Protein AF-A0A445CXH3-F1 (afdb_monomer)

Foldseek 3Di:
DVVVVVVCPDCLNDVDDDPPGRDDDAAEDQDPVVQVVCVVVVGRYDYDDPLDVVVCVVVPNQDDLAEEAEDPDLVSQLSSLLSVCVSFPFPPDDPVVPVVDPDRHTHAYEYEAQDPVSQVSSVVSPHNGYDYPCVVVVVVVVVVVCVVVVPDPPPPD

Solvent-accessible surface area (backbone atoms only — not comparable to full-atom values): 9227 Å² total; per-residue (Å²): 119,67,62,63,55,51,50,52,70,31,68,72,52,38,59,61,101,50,99,62,78,33,66,91,70,76,46,57,39,81,48,66,68,59,40,53,53,40,43,76,72,69,47,60,59,40,78,40,62,70,66,37,67,68,55,37,43,76,74,70,49,82,77,61,83,57,47,80,47,78,57,91,48,69,66,62,39,31,54,29,37,32,50,46,36,69,75,44,51,58,56,87,61,54,79,67,52,58,75,73,42,99,57,86,59,40,54,41,27,37,34,55,14,82,43,72,68,50,30,53,48,30,46,73,31,52,28,70,44,60,45,48,59,62,56,56,55,54,50,52,49,52,51,52,51,42,49,73,72,68,58,68,95,73,88,80,127

Organism: Arachis hypogaea (NCBI:txid3818)

Nearest PDB structures (foldseek):
  3l9x-assembly1_B  TM=7.456E-01  e=2.622E-06  Escherichia coli K-12
  3l9w-assembly1_B  TM=7.482E-01  e=6.191E-06  Escherichia coli K-12
  3eyw-assembly1_A  TM=7.933E-01  e=1.904E-05  Escherichia coli K-12
  2aef-assembly1_A  TM=7.984E-01  e=1.685E-04  Methanothermobacter thermautotrophicus
  2fy8-assembly1_B  TM=7.184E-01  e=8.146E-05  Methanothermobacter thermautotrophicus

Mean predicted aligned error: 9.75 Å

Sequence (157 aa):
MEVLANFLSNPLASGGDSDAAGWPYLAFDLDPALVNAAKKAGFPIHYGDGSHPAVLQSVGISSPKAIMVMFTGKEKTAETVQRLRFTYPAFALSYLDCLLYDENPQIPIYARAKDLEHLLDLKKAGATDAVLENAEISLQLGSKLMKGFGVMSDDLA

Radius of gyrati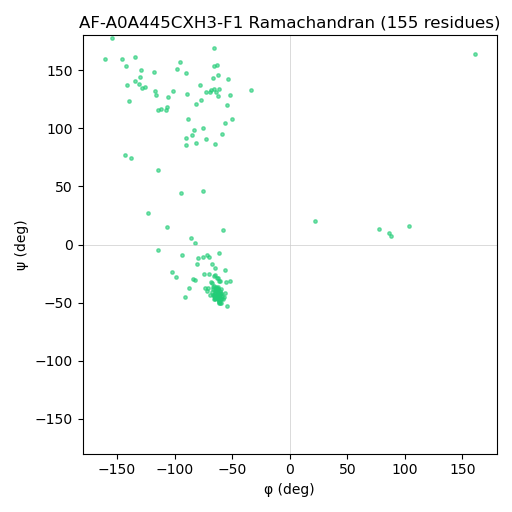on: 17.77 Å; Cα contacts (8 Å, |Δi|>4): 189; chains: 1; bounding box: 48×39×46 Å

Structure (mmCIF, N/CA/C/O backbone):
data_AF-A0A445CXH3-F1
#
_entry.id   AF-A0A445CXH3-F1
#
loop_
_atom_site.group_PDB
_atom_site.id
_atom_site.type_symbol
_atom_site.label_atom_id
_atom_site.label_alt_id
_atom_site.label_comp_id
_atom_site.label_asym_id
_atom_site.label_entity_id
_atom_site.label_seq_id
_atom_site.pdbx_PDB_ins_code
_atom_site.Cartn_x
_atom_site.Cartn_y
_atom_site.Cartn_z
_atom_site.occupancy
_atom_site.B_iso_or_equiv
_atom_site.auth_seq_id
_atom_site.auth_comp_id
_atom_site.auth_asym_id
_atom_site.auth_atom_id
_atom_site.pdbx_PDB_model_num
ATOM 1 N N . MET A 1 1 ? 2.604 0.011 -10.932 1.00 45.47 1 MET A N 1
ATOM 2 C CA . MET A 1 1 ? 2.165 -1.253 -11.554 1.00 45.47 1 MET A CA 1
ATOM 3 C C . MET A 1 1 ? 3.076 -2.411 -11.182 1.00 45.47 1 MET A C 1
ATOM 5 O O . MET A 1 1 ? 2.575 -3.351 -10.593 1.00 45.47 1 MET A O 1
ATOM 9 N N . GLU A 1 2 ? 4.385 -2.344 -11.442 1.00 59.81 2 GLU A N 1
ATOM 10 C CA . GLU A 1 2 ? 5.301 -3.474 -11.183 1.00 59.81 2 GLU A CA 1
ATOM 11 C C . GLU A 1 2 ? 5.490 -3.786 -9.690 1.00 59.81 2 GLU A C 1
ATOM 13 O O . GLU A 1 2 ? 5.578 -4.938 -9.299 1.00 59.81 2 GLU A O 1
ATOM 18 N N . VAL A 1 3 ? 5.458 -2.771 -8.825 1.00 62.00 3 VAL A N 1
ATOM 19 C CA . VAL A 1 3 ? 5.823 -2.947 -7.410 1.00 62.00 3 VAL A CA 1
ATOM 20 C C . VAL A 1 3 ? 4.786 -3.691 -6.574 1.00 62.00 3 VAL A C 1
ATOM 22 O O . VAL A 1 3 ? 5.181 -4.503 -5.747 1.00 62.00 3 VAL A O 1
ATOM 25 N N . LEU A 1 4 ? 3.482 -3.480 -6.794 1.00 65.12 4 LEU A N 1
ATOM 26 C CA . LEU A 1 4 ? 2.469 -4.290 -6.106 1.00 65.12 4 LEU A CA 1
ATOM 27 C C . LEU A 1 4 ? 2.571 -5.747 -6.569 1.00 65.12 4 LEU A C 1
ATOM 29 O O . LEU A 1 4 ? 2.574 -6.643 -5.742 1.00 65.12 4 LEU A O 1
ATOM 33 N N . ALA A 1 5 ? 2.741 -5.988 -7.871 1.00 61.34 5 ALA A N 1
ATOM 34 C CA . ALA A 1 5 ? 2.940 -7.336 -8.397 1.00 61.34 5 ALA A CA 1
ATOM 35 C C . ALA A 1 5 ? 4.212 -7.999 -7.831 1.00 61.34 5 ALA A C 1
ATOM 37 O O . ALA A 1 5 ? 4.143 -9.140 -7.382 1.00 61.34 5 ALA A O 1
ATOM 38 N N . ASN A 1 6 ? 5.333 -7.273 -7.768 1.00 63.72 6 ASN A N 1
ATOM 39 C CA . ASN A 1 6 ? 6.591 -7.752 -7.190 1.00 63.72 6 ASN A CA 1
ATOM 40 C C . ASN A 1 6 ? 6.447 -8.044 -5.692 1.00 63.72 6 ASN A C 1
ATOM 42 O O . ASN A 1 6 ? 6.879 -9.097 -5.227 1.00 63.72 6 ASN A O 1
ATOM 46 N N . PHE A 1 7 ? 5.789 -7.154 -4.943 1.00 68.06 7 PHE A N 1
ATOM 47 C CA . PHE A 1 7 ? 5.512 -7.355 -3.524 1.00 68.06 7 PHE A CA 1
ATOM 48 C C . PHE A 1 7 ? 4.643 -8.594 -3.296 1.00 68.06 7 PHE A C 1
ATOM 50 O O . PHE A 1 7 ? 4.998 -9.439 -2.484 1.00 68.06 7 PHE A O 1
ATOM 57 N N . LEU A 1 8 ? 3.553 -8.745 -4.053 1.00 65.06 8 LEU A N 1
ATOM 58 C CA . LEU A 1 8 ? 2.665 -9.904 -3.965 1.00 65.06 8 LEU A CA 1
ATOM 59 C C . LEU A 1 8 ? 3.384 -11.205 -4.342 1.00 65.06 8 LEU A C 1
ATOM 61 O O . LEU A 1 8 ? 3.184 -12.226 -3.693 1.00 65.06 8 LEU A O 1
ATOM 65 N N . SER A 1 9 ? 4.272 -11.158 -5.337 1.00 61.69 9 SER A N 1
ATOM 66 C CA . SER A 1 9 ? 5.091 -12.302 -5.748 1.00 61.69 9 SER A CA 1
ATOM 67 C C . SER A 1 9 ? 6.203 -12.673 -4.760 1.00 61.69 9 SER A C 1
ATOM 69 O O . SER A 1 9 ? 6.846 -13.707 -4.930 1.00 61.69 9 SER A O 1
ATOM 71 N N . ASN A 1 10 ? 6.453 -11.852 -3.734 1.00 63.25 10 ASN A N 1
ATOM 72 C CA . ASN A 1 10 ? 7.438 -12.163 -2.707 1.00 63.25 10 ASN A CA 1
ATOM 73 C C . ASN A 1 10 ? 6.943 -13.361 -1.864 1.00 63.25 10 ASN A C 1
ATOM 75 O O . ASN A 1 10 ? 5.791 -13.342 -1.422 1.00 63.25 10 ASN A O 1
ATOM 79 N N . PRO A 1 11 ? 7.777 -14.381 -1.586 1.00 52.78 11 PRO A N 1
ATOM 80 C CA . PRO A 1 11 ? 7.420 -15.504 -0.709 1.00 52.78 11 PRO A CA 1
ATOM 81 C C . PRO A 1 11 ? 6.979 -15.092 0.705 1.00 52.78 11 PRO A C 1
ATOM 83 O O . PRO A 1 11 ? 6.268 -15.828 1.374 1.00 52.78 11 PRO A O 1
ATOM 86 N N . LEU A 1 12 ? 7.365 -13.900 1.174 1.00 55.38 12 LEU A N 1
ATOM 87 C CA . LEU A 1 12 ? 6.891 -13.349 2.451 1.00 55.38 12 LEU A CA 1
ATOM 88 C C . LEU A 1 12 ? 5.440 -12.844 2.383 1.00 55.38 12 LEU A C 1
ATOM 90 O O . LEU A 1 12 ? 4.767 -12.770 3.410 1.00 55.38 12 LEU A O 1
ATOM 94 N N . ALA A 1 13 ? 4.970 -12.477 1.188 1.00 54.66 13 ALA A N 1
ATOM 95 C CA . ALA A 1 13 ? 3.583 -12.101 0.936 1.00 54.66 13 ALA A CA 1
ATOM 96 C C . ALA A 1 13 ? 2.760 -13.326 0.524 1.00 54.66 13 ALA A C 1
ATOM 98 O O . ALA A 1 13 ? 1.673 -13.544 1.041 1.00 54.66 13 ALA A O 1
ATOM 99 N N . SER A 1 14 ? 3.272 -14.166 -0.372 1.00 51.22 14 SER A N 1
ATOM 100 C CA . SER A 1 14 ? 2.623 -15.416 -0.766 1.00 51.22 14 SER A CA 1
ATOM 101 C C . SER A 1 14 ? 2.950 -16.521 0.237 1.00 51.22 14 SER A C 1
ATOM 103 O O . SER A 1 14 ? 4.008 -17.129 0.175 1.00 51.22 14 SER A O 1
ATOM 105 N N . GLY A 1 15 ? 2.038 -16.792 1.176 1.00 50.34 15 GLY A N 1
ATOM 106 C CA . GLY A 1 15 ? 2.131 -17.985 2.021 1.00 50.34 15 GLY A CA 1
ATOM 107 C C . GLY A 1 15 ? 2.142 -19.246 1.151 1.00 50.34 15 GLY A C 1
ATOM 108 O O . GLY A 1 15 ? 1.085 -19.705 0.729 1.00 50.34 15 GLY A O 1
ATOM 109 N N . GLY A 1 16 ? 3.328 -19.758 0.833 1.00 39.66 16 GLY A N 1
ATOM 110 C CA . GLY A 1 16 ? 3.528 -20.987 0.074 1.00 39.66 16 GLY A CA 1
ATOM 111 C C . GLY A 1 16 ? 3.990 -22.124 0.981 1.00 39.66 16 GLY A C 1
ATOM 112 O O . GLY A 1 16 ? 4.966 -21.943 1.703 1.00 39.66 16 GLY A O 1
ATOM 113 N N . ASP A 1 17 ? 3.260 -23.248 0.916 1.00 47.59 17 ASP A N 1
ATOM 114 C CA . ASP A 1 17 ? 3.539 -24.680 1.207 1.00 47.59 17 ASP A CA 1
ATOM 115 C C . ASP A 1 17 ? 4.691 -25.125 2.140 1.00 47.59 17 ASP A C 1
ATOM 117 O O . ASP A 1 17 ? 5.105 -26.281 2.136 1.00 47.59 17 ASP A O 1
ATOM 121 N N . SER A 1 18 ? 5.183 -24.258 3.007 1.00 40.97 18 SER A N 1
ATOM 122 C CA . SER A 1 18 ? 6.087 -24.592 4.103 1.00 40.97 18 SER A CA 1
ATOM 123 C C . SER A 1 18 ? 5.515 -23.987 5.373 1.00 40.97 18 SER A C 1
ATOM 125 O O . SER A 1 18 ? 4.840 -22.961 5.317 1.00 40.97 18 SER A O 1
ATOM 127 N N . ASP A 1 19 ? 5.767 -24.613 6.517 1.00 42.16 19 ASP A N 1
ATOM 128 C CA . ASP A 1 19 ? 5.207 -24.299 7.839 1.00 42.16 19 ASP A CA 1
ATOM 129 C C . ASP A 1 19 ? 5.468 -22.860 8.369 1.00 42.16 19 ASP A C 1
ATOM 131 O O . ASP A 1 19 ? 5.215 -22.554 9.534 1.00 42.16 19 ASP A O 1
ATOM 135 N N . ALA A 1 20 ? 5.934 -21.939 7.522 1.00 44.44 20 ALA A N 1
ATOM 136 C CA . ALA A 1 20 ? 5.909 -20.498 7.717 1.00 44.44 20 ALA A CA 1
ATOM 137 C C . ALA A 1 20 ? 4.602 -19.912 7.150 1.00 44.44 20 ALA A C 1
ATOM 139 O O . ALA A 1 20 ? 4.540 -19.442 6.013 1.00 44.44 20 ALA A O 1
ATOM 140 N N . ALA A 1 21 ? 3.536 -19.924 7.953 1.00 47.69 21 ALA A N 1
ATOM 141 C CA . ALA A 1 21 ? 2.285 -19.253 7.610 1.00 47.69 21 ALA A CA 1
ATOM 142 C C . ALA A 1 21 ? 2.542 -17.756 7.334 1.00 47.69 21 ALA A C 1
ATOM 144 O O . ALA A 1 21 ? 2.766 -16.972 8.259 1.00 47.69 21 ALA A O 1
ATOM 145 N N . GLY A 1 22 ? 2.526 -17.361 6.056 1.00 56.69 22 GLY A N 1
ATOM 146 C CA . GLY A 1 22 ? 2.576 -15.957 5.651 1.00 56.69 22 GLY A CA 1
ATOM 147 C C . GLY A 1 22 ? 1.478 -15.159 6.358 1.00 56.69 22 GLY A C 1
ATOM 148 O O . GLY A 1 22 ? 0.375 -15.662 6.590 1.00 56.69 22 GLY A 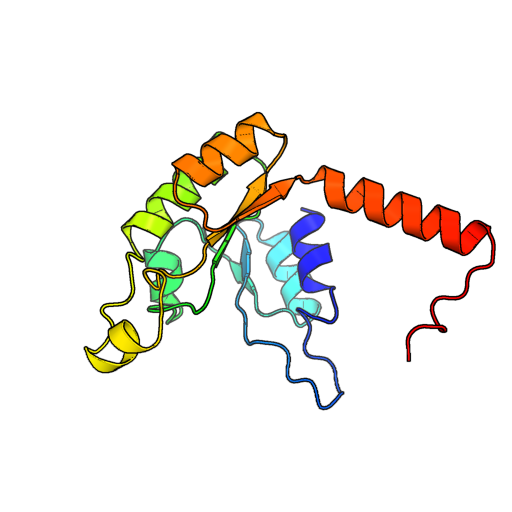O 1
ATOM 149 N N . TRP A 1 23 ? 1.771 -13.917 6.746 1.00 65.31 23 TRP A N 1
ATOM 150 C CA . TRP A 1 23 ? 0.785 -13.089 7.439 1.00 65.31 23 TRP A CA 1
ATOM 151 C C . TRP A 1 23 ? -0.412 -12.817 6.513 1.00 65.31 23 TRP A C 1
ATOM 153 O O . TRP A 1 23 ? -0.207 -12.412 5.367 1.00 65.31 23 TRP A O 1
ATOM 163 N N . PRO A 1 24 ? -1.664 -13.005 6.977 1.00 81.44 24 PRO A N 1
ATOM 164 C CA . PRO A 1 24 ? -2.835 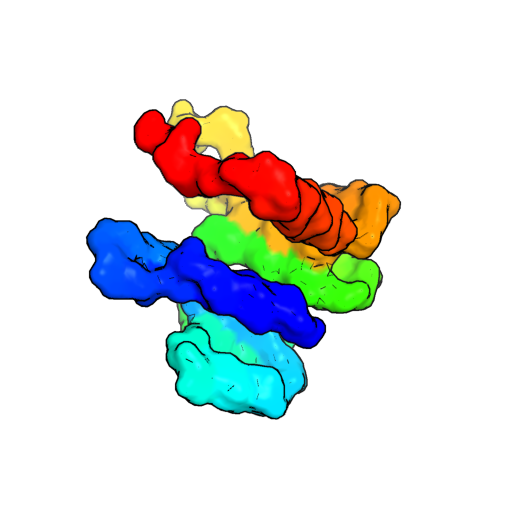-12.768 6.144 1.00 81.44 24 PRO A CA 1
ATOM 165 C C . PRO A 1 24 ? -2.891 -11.294 5.732 1.00 81.44 24 PRO A C 1
ATOM 167 O O . PRO A 1 24 ? -2.828 -10.400 6.579 1.00 81.44 24 PRO A O 1
ATOM 170 N N . TYR A 1 25 ? -3.027 -11.045 4.431 1.00 86.81 25 TYR A N 1
ATOM 171 C CA . TYR A 1 25 ? -3.087 -9.704 3.855 1.00 86.81 25 TYR A CA 1
ATOM 172 C C . TYR A 1 25 ? -4.222 -9.593 2.829 1.00 86.81 25 TYR A C 1
ATOM 174 O O . TYR A 1 25 ? -4.722 -10.594 2.316 1.00 86.81 25 TYR A O 1
ATOM 182 N N . LEU A 1 26 ? -4.615 -8.355 2.525 1.00 90.94 26 LEU A N 1
ATOM 183 C CA . LEU A 1 26 ? -5.548 -8.024 1.452 1.00 90.94 26 LEU A CA 1
ATOM 184 C C . LEU A 1 26 ? -5.058 -6.768 0.731 1.00 90.94 26 LEU A C 1
ATOM 186 O O . LEU A 1 26 ? -4.852 -5.731 1.361 1.00 90.94 26 LEU A O 1
ATOM 190 N N . ALA A 1 27 ? -4.868 -6.865 -0.582 1.00 92.56 27 ALA A N 1
ATOM 191 C CA . ALA A 1 27 ? -4.452 -5.746 -1.420 1.00 92.56 27 ALA A CA 1
ATOM 192 C C . ALA A 1 27 ? -5.650 -5.044 -2.080 1.00 92.56 27 ALA A C 1
ATOM 194 O O . ALA A 1 27 ? -6.701 -5.648 -2.303 1.00 92.56 27 ALA A O 1
ATOM 195 N N . PHE A 1 28 ? -5.461 -3.779 -2.456 1.00 93.44 28 PHE A N 1
ATOM 196 C CA . PHE A 1 28 ? -6.429 -2.993 -3.220 1.00 93.44 28 PHE A CA 1
ATOM 197 C C . PHE A 1 28 ? -5.740 -2.316 -4.399 1.00 93.44 28 PHE A C 1
ATOM 199 O O . PHE A 1 28 ? -4.650 -1.767 -4.239 1.00 93.44 28 PHE A O 1
ATOM 206 N N . ASP A 1 29 ? -6.389 -2.318 -5.560 1.00 92.31 29 ASP A N 1
ATOM 207 C CA . ASP A 1 29 ? -5.953 -1.540 -6.720 1.00 92.31 29 ASP A CA 1
ATOM 208 C C . ASP A 1 29 ? -7.169 -0.971 -7.475 1.00 92.31 29 ASP A C 1
ATOM 210 O O . ASP A 1 29 ? -8.282 -1.505 -7.411 1.00 92.31 29 ASP A O 1
ATOM 214 N N . LEU A 1 30 ? -6.949 0.142 -8.173 1.00 92.19 30 LEU A N 1
ATOM 215 C CA . LEU A 1 30 ? -7.937 0.828 -9.006 1.00 92.19 30 LEU A CA 1
ATOM 216 C C . LEU A 1 30 ? -7.873 0.391 -10.475 1.00 92.19 30 LEU A C 1
ATOM 218 O O . LEU A 1 30 ? -8.755 0.763 -11.248 1.00 92.19 30 LEU A O 1
ATOM 222 N N . ASP A 1 31 ? -6.861 -0.384 -10.872 1.00 92.19 31 ASP A N 1
ATOM 223 C CA . ASP A 1 31 ? -6.759 -0.982 -12.201 1.00 92.19 31 ASP A CA 1
ATOM 224 C C . ASP A 1 31 ? -7.470 -2.355 -12.237 1.00 92.19 31 ASP A C 1
ATOM 226 O O . ASP A 1 31 ? -6.963 -3.345 -11.695 1.00 92.19 31 ASP A O 1
ATOM 230 N N . PRO A 1 32 ? -8.638 -2.471 -12.900 1.00 93.31 32 PRO A N 1
ATOM 231 C CA . PRO A 1 32 ? -9.374 -3.729 -12.968 1.00 93.31 32 PRO A CA 1
ATOM 232 C C . PRO A 1 32 ? -8.624 -4.820 -13.749 1.00 93.31 32 PRO A C 1
ATOM 234 O O . PRO A 1 32 ? -8.829 -6.006 -13.479 1.00 93.31 32 PRO A O 1
ATOM 237 N N . ALA A 1 33 ? -7.756 -4.461 -14.703 1.00 92.81 33 ALA A N 1
ATOM 238 C CA . ALA A 1 33 ? -6.959 -5.436 -15.442 1.00 92.81 33 ALA A CA 1
ATOM 239 C C . ALA A 1 33 ? -5.910 -6.079 -14.526 1.00 92.81 33 ALA A C 1
ATOM 241 O O . ALA A 1 33 ? -5.784 -7.307 -14.510 1.00 92.81 33 ALA A O 1
ATOM 242 N N . LEU A 1 34 ? -5.237 -5.267 -13.703 1.00 88.25 34 LEU A N 1
ATOM 243 C CA . LEU A 1 34 ? -4.290 -5.739 -12.692 1.00 88.25 34 LEU A CA 1
ATOM 244 C C . LEU A 1 34 ? -4.983 -6.628 -11.662 1.00 88.25 34 LEU A C 1
ATOM 246 O O . LEU A 1 34 ? -4.520 -7.739 -11.406 1.00 88.25 34 LEU A O 1
ATOM 250 N N . VAL A 1 35 ? -6.118 -6.181 -11.117 1.00 91.19 35 VAL A N 1
ATOM 251 C CA . VAL A 1 35 ? -6.889 -6.959 -10.135 1.00 91.19 35 VAL A CA 1
ATOM 252 C C . VAL A 1 35 ? -7.272 -8.323 -10.705 1.00 91.19 35 VAL A C 1
ATOM 254 O O . VAL A 1 35 ? -7.102 -9.341 -10.038 1.00 91.19 35 VAL A O 1
ATOM 257 N N . ASN A 1 36 ? -7.745 -8.375 -11.951 1.00 91.50 36 ASN A N 1
ATOM 258 C CA . ASN A 1 36 ? -8.105 -9.635 -12.596 1.00 91.50 36 ASN A CA 1
ATOM 259 C C . ASN A 1 36 ? -6.898 -10.557 -12.808 1.00 91.50 36 ASN A C 1
ATOM 261 O O . ASN A 1 36 ? -7.014 -11.764 -12.591 1.00 91.50 36 ASN A O 1
ATOM 265 N N . ALA A 1 37 ? -5.750 -10.018 -13.222 1.00 88.31 37 ALA A N 1
ATOM 266 C CA . ALA A 1 37 ? -4.527 -10.799 -13.388 1.00 88.31 37 ALA A CA 1
ATOM 267 C C . ALA A 1 37 ? -4.022 -11.355 -12.046 1.00 88.31 37 ALA A C 1
ATOM 269 O O . ALA A 1 37 ? -3.743 -12.548 -11.940 1.00 88.31 37 ALA A O 1
ATOM 270 N N . ALA A 1 38 ? -3.982 -10.522 -11.005 1.00 85.44 38 ALA A N 1
ATOM 271 C CA . ALA A 1 38 ? -3.528 -10.910 -9.675 1.00 85.44 38 ALA A CA 1
ATOM 272 C C . ALA A 1 38 ? -4.468 -11.932 -9.006 1.00 85.44 38 ALA A C 1
ATOM 274 O O . ALA A 1 38 ? -3.993 -12.905 -8.425 1.00 85.44 38 ALA A O 1
ATOM 275 N N . LYS A 1 39 ? -5.792 -11.795 -9.176 1.00 89.56 39 LYS A N 1
ATOM 276 C CA . LYS A 1 39 ? -6.761 -12.815 -8.736 1.00 89.56 39 LYS A CA 1
ATOM 277 C C . LYS A 1 39 ? -6.532 -14.164 -9.414 1.00 89.56 39 LYS A C 1
ATOM 279 O O . LYS A 1 39 ? -6.569 -15.191 -8.746 1.00 89.56 39 LYS A O 1
ATOM 284 N N . LYS A 1 40 ? -6.272 -14.177 -10.729 1.00 88.31 40 LYS A N 1
ATOM 285 C CA . LYS A 1 40 ? -5.949 -15.415 -11.467 1.00 88.31 40 LYS A CA 1
ATOM 286 C C . LYS A 1 40 ? -4.654 -16.067 -10.977 1.00 88.31 40 LYS A C 1
ATOM 288 O O . LYS A 1 40 ? -4.536 -17.282 -11.061 1.00 88.31 40 LYS A O 1
ATOM 293 N N . ALA A 1 41 ? -3.718 -15.271 -10.465 1.00 83.50 41 ALA A N 1
ATOM 294 C CA . ALA A 1 41 ? -2.478 -15.740 -9.855 1.00 83.50 41 ALA A CA 1
ATOM 295 C C . ALA A 1 41 ? -2.632 -16.172 -8.379 1.00 83.50 41 ALA A C 1
ATOM 297 O O . ALA A 1 41 ? -1.648 -16.567 -7.765 1.00 83.50 41 ALA A O 1
ATOM 298 N N . GLY A 1 42 ? -3.842 -16.116 -7.806 1.00 84.12 42 GLY A N 1
ATOM 299 C CA . GLY A 1 42 ? -4.119 -16.563 -6.437 1.00 84.12 42 GLY A CA 1
ATOM 300 C C . GLY A 1 42 ? -3.904 -15.507 -5.349 1.00 84.12 42 GLY A C 1
ATOM 301 O O . GLY A 1 42 ? -4.006 -15.829 -4.169 1.00 84.12 42 GLY A O 1
ATOM 302 N N . PHE A 1 43 ? -3.637 -14.247 -5.707 1.00 83.62 43 PHE A N 1
ATOM 303 C CA . PHE A 1 43 ? -3.422 -13.195 -4.714 1.00 83.62 43 PHE A CA 1
ATOM 304 C C . PHE A 1 43 ? -4.745 -12.675 -4.111 1.00 83.62 43 PHE A C 1
ATOM 306 O O . PHE A 1 43 ? -5.698 -12.410 -4.856 1.00 83.62 43 PHE A O 1
ATOM 313 N N . PRO A 1 44 ? -4.818 -12.456 -2.781 1.00 86.94 44 PRO A N 1
ATOM 314 C CA . PRO A 1 44 ? -5.949 -11.818 -2.112 1.00 86.94 44 PRO A CA 1
ATOM 315 C C . PRO A 1 44 ? -5.966 -10.308 -2.410 1.00 86.94 44 PRO A C 1
ATOM 317 O O . PRO A 1 44 ? -5.356 -9.496 -1.714 1.00 86.94 44 PRO A O 1
ATOM 320 N N . ILE A 1 45 ? -6.665 -9.924 -3.481 1.00 90.25 45 ILE A N 1
ATOM 321 C CA . ILE A 1 45 ? -6.771 -8.538 -3.962 1.00 90.25 45 ILE A CA 1
ATOM 322 C C . ILE A 1 45 ? -8.216 -8.160 -4.307 1.00 90.25 45 ILE A C 1
ATOM 324 O O . ILE A 1 45 ? -8.969 -8.946 -4.889 1.00 90.25 45 ILE A O 1
ATOM 328 N N . HIS A 1 46 ? -8.606 -6.929 -3.982 1.00 92.94 46 HIS A N 1
ATOM 329 C CA . HIS A 1 46 ? -9.906 -6.347 -4.304 1.00 92.94 46 HIS A CA 1
ATOM 330 C C . HIS A 1 46 ? -9.768 -5.124 -5.213 1.00 92.94 46 HIS A C 1
ATOM 332 O O . HIS A 1 46 ? -8.802 -4.370 -5.150 1.00 92.94 46 HIS A O 1
ATOM 338 N N . TYR A 1 47 ? -10.774 -4.925 -6.062 1.00 94.06 47 TYR A N 1
ATOM 339 C CA . TYR A 1 47 ? -10.927 -3.673 -6.791 1.00 94.06 47 TYR A CA 1
ATOM 340 C C . TYR A 1 47 ? -11.506 -2.619 -5.845 1.00 94.06 47 TYR A C 1
ATOM 342 O O . TYR A 1 47 ? -12.564 -2.848 -5.255 1.00 94.06 47 TYR A O 1
ATOM 350 N N . GLY A 1 48 ? -10.823 -1.486 -5.695 1.00 94.06 48 GLY A N 1
ATOM 351 C CA . GLY A 1 48 ? -11.270 -0.396 -4.832 1.00 94.06 48 GLY A CA 1
ATOM 352 C C . GLY A 1 48 ? -10.153 0.575 -4.463 1.00 94.06 48 GLY A C 1
ATOM 353 O O . GLY A 1 48 ? -8.969 0.274 -4.601 1.00 94.06 48 GLY A O 1
ATOM 354 N N . ASP A 1 49 ? -10.532 1.757 -3.975 1.00 93.75 49 ASP A N 1
ATOM 355 C CA . ASP A 1 49 ? -9.562 2.747 -3.511 1.00 93.75 49 ASP A CA 1
ATOM 356 C C . ASP A 1 49 ? -9.159 2.488 -2.053 1.00 93.75 49 ASP A C 1
ATOM 358 O O . ASP A 1 49 ? -9.795 2.981 -1.120 1.00 93.75 49 ASP A O 1
ATOM 362 N N . GLY A 1 50 ? -8.063 1.752 -1.860 1.00 92.75 50 GLY A N 1
ATOM 363 C CA . GLY A 1 50 ? -7.494 1.478 -0.535 1.00 92.75 50 GLY A CA 1
ATOM 364 C C . GLY A 1 50 ? -7.033 2.722 0.241 1.00 92.75 50 GLY A C 1
ATOM 365 O O . GLY A 1 50 ? -6.696 2.609 1.416 1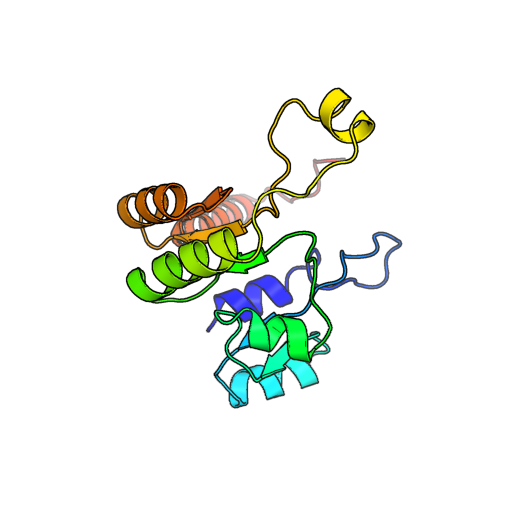.00 92.75 50 GLY A O 1
ATOM 366 N N . SER A 1 51 ? -7.037 3.918 -0.367 1.00 93.94 51 SER A N 1
ATOM 367 C CA . SER A 1 51 ? -6.796 5.168 0.366 1.00 93.94 51 SER A CA 1
ATOM 368 C C . SER A 1 51 ? -7.985 5.619 1.214 1.00 93.94 51 SER A C 1
ATOM 370 O O . SER A 1 51 ? -7.844 6.551 2.005 1.00 93.94 51 SER A O 1
ATOM 372 N N . HIS A 1 52 ? -9.162 5.007 1.056 1.00 94.12 52 HIS A N 1
ATOM 373 C CA . HIS A 1 52 ? -10.373 5.376 1.783 1.00 94.12 52 HIS A CA 1
ATOM 374 C C . HIS A 1 52 ? -10.701 4.325 2.853 1.00 94.12 52 HIS A C 1
ATOM 376 O O . HIS A 1 52 ? -11.021 3.189 2.508 1.00 94.12 52 HIS A O 1
ATOM 382 N N . PRO A 1 53 ? -10.725 4.688 4.147 1.00 91.50 53 PRO A N 1
ATOM 383 C CA . PRO A 1 53 ? -11.050 3.749 5.225 1.00 91.50 53 PRO A CA 1
ATOM 384 C C . PRO A 1 53 ? -12.400 3.039 5.057 1.00 91.50 53 PRO A C 1
ATOM 386 O O . PRO A 1 53 ? -12.537 1.877 5.423 1.00 91.50 53 PRO A O 1
ATOM 389 N N . ALA A 1 54 ? -13.386 3.703 4.445 1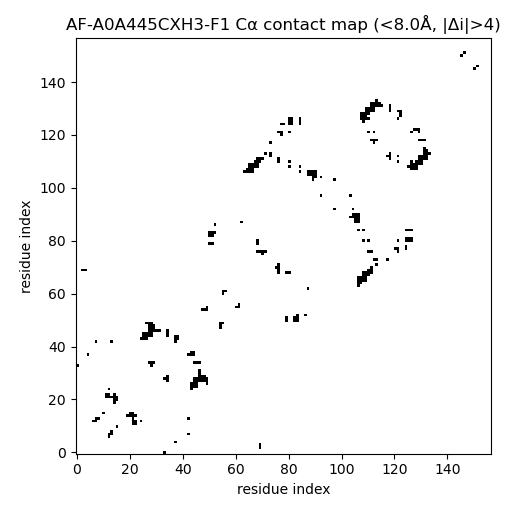.00 93.19 54 ALA A N 1
ATOM 390 C CA . ALA A 1 54 ? -14.684 3.102 4.140 1.00 93.19 54 ALA A CA 1
ATOM 391 C C . ALA A 1 54 ? -14.577 1.888 3.192 1.00 93.19 54 ALA A C 1
ATOM 393 O O . ALA A 1 54 ? -15.360 0.948 3.305 1.00 93.19 54 ALA A O 1
ATOM 394 N N . VAL A 1 55 ? -13.594 1.879 2.282 1.00 94.69 55 VAL A N 1
ATOM 395 C CA . VAL A 1 55 ? -13.318 0.736 1.393 1.00 94.69 55 VAL A CA 1
ATOM 396 C C . VAL A 1 55 ? -12.718 -0.430 2.179 1.00 94.69 55 VAL A C 1
ATOM 398 O O . VAL A 1 55 ? -13.070 -1.576 1.927 1.00 94.69 55 VAL A O 1
ATOM 401 N N . LEU A 1 56 ? -11.859 -0.157 3.164 1.00 92.25 56 LEU A N 1
ATOM 402 C CA . LEU A 1 56 ? -11.314 -1.190 4.052 1.00 92.25 56 LEU A CA 1
ATOM 403 C C . LEU A 1 56 ? -12.428 -1.794 4.923 1.00 92.25 56 LEU A C 1
ATOM 405 O O . LEU A 1 56 ? -12.552 -3.014 5.031 1.00 92.25 56 LEU A O 1
ATOM 409 N N . GLN A 1 57 ? -13.290 -0.948 5.486 1.00 91.69 57 GLN A N 1
ATOM 410 C CA . GLN A 1 57 ? -14.412 -1.375 6.323 1.00 91.69 57 GLN A CA 1
ATOM 411 C C . GLN A 1 57 ? -15.449 -2.204 5.555 1.00 91.69 57 GLN A C 1
ATOM 413 O O . GLN A 1 57 ? -15.984 -3.162 6.108 1.00 91.69 57 GLN A O 1
ATOM 418 N N . SER A 1 58 ? -15.714 -1.886 4.282 1.00 93.25 58 SER A N 1
ATOM 419 C CA . SER A 1 58 ? -16.704 -2.615 3.473 1.00 93.25 58 SER A CA 1
ATOM 420 C C . SER A 1 58 ? -16.323 -4.075 3.208 1.00 93.25 58 SER A C 1
ATOM 422 O O . SER A 1 58 ? -17.199 -4.892 2.930 1.00 93.25 58 SER A O 1
ATOM 424 N N . VAL A 1 59 ? -15.039 -4.416 3.347 1.00 91.19 59 VAL A N 1
ATOM 425 C CA . VAL A 1 59 ? -14.523 -5.790 3.264 1.00 91.19 59 VAL A CA 1
ATOM 426 C C . VAL A 1 59 ? -14.129 -6.365 4.632 1.00 91.19 59 VAL A C 1
ATOM 428 O O . VAL A 1 59 ? -13.449 -7.384 4.704 1.00 91.19 59 VAL A O 1
ATOM 431 N N . GLY A 1 60 ? -14.562 -5.729 5.727 1.00 90.00 60 GLY A N 1
ATOM 432 C CA . GLY A 1 60 ? -14.379 -6.221 7.096 1.00 90.00 60 GLY A CA 1
ATOM 433 C C . GLY A 1 60 ? -13.049 -5.851 7.762 1.00 90.00 60 GLY A C 1
ATOM 434 O O . GLY A 1 60 ? -12.749 -6.363 8.839 1.00 90.00 60 GLY A O 1
ATOM 435 N N . ILE A 1 61 ? -12.247 -4.957 7.172 1.00 90.06 61 ILE A N 1
ATOM 436 C CA . ILE A 1 61 ? -10.985 -4.491 7.767 1.00 90.06 61 ILE A CA 1
ATOM 437 C C . ILE A 1 61 ? -11.251 -3.259 8.637 1.00 90.06 61 ILE A C 1
ATOM 439 O O . ILE A 1 61 ? -11.208 -2.115 8.179 1.00 90.06 61 ILE A O 1
ATOM 443 N N . SER A 1 62 ? -11.495 -3.500 9.924 1.00 86.81 62 SER A N 1
ATOM 444 C CA . SER A 1 62 ? -11.704 -2.435 10.920 1.00 86.81 62 SER A CA 1
ATOM 445 C C . SER A 1 62 ? -10.453 -2.116 11.740 1.00 86.81 62 SER A C 1
ATOM 447 O O . SER A 1 62 ? -10.293 -0.990 12.197 1.00 86.81 62 SER A O 1
ATOM 449 N N . SER A 1 63 ? -9.561 -3.092 11.928 1.00 84.75 63 SER A N 1
ATOM 450 C CA . SER A 1 63 ? -8.341 -2.947 12.730 1.00 84.75 63 SER A CA 1
ATOM 451 C C . SER A 1 63 ? -7.192 -3.738 12.090 1.00 84.75 63 SER A C 1
ATOM 453 O O . SER A 1 63 ? -6.905 -4.870 12.488 1.00 84.75 63 SER A O 1
ATOM 455 N N . PRO A 1 64 ? -6.585 -3.206 11.014 1.00 89.19 64 PRO A N 1
ATOM 456 C CA . PRO A 1 64 ? -5.455 -3.863 10.374 1.00 89.19 64 PRO A CA 1
ATOM 457 C C . PRO A 1 64 ? -4.237 -3.869 11.306 1.00 89.19 64 PRO A C 1
ATOM 459 O O . PRO A 1 64 ? -3.970 -2.888 11.995 1.00 89.19 64 PRO A O 1
ATOM 462 N N . LYS A 1 65 ? -3.456 -4.956 11.291 1.00 86.75 65 LYS A N 1
ATOM 463 C CA . LYS A 1 65 ? -2.195 -5.039 12.054 1.00 86.75 65 LYS A CA 1
ATOM 464 C C . LYS A 1 65 ? -1.097 -4.136 11.491 1.00 86.75 65 LYS A C 1
ATOM 466 O O . LYS A 1 65 ? -0.194 -3.757 12.223 1.00 86.75 65 LYS A O 1
ATOM 471 N N . ALA A 1 66 ? -1.167 -3.829 10.199 1.00 90.50 66 ALA A N 1
ATOM 472 C CA . ALA A 1 66 ? -0.286 -2.911 9.493 1.00 90.50 66 ALA A CA 1
ATOM 473 C C . ALA A 1 66 ? -0.958 -2.457 8.194 1.00 90.50 66 ALA A C 1
ATOM 475 O O . ALA A 1 66 ? -1.846 -3.135 7.672 1.00 90.50 66 ALA A O 1
ATOM 476 N N . ILE A 1 67 ? -0.505 -1.330 7.655 1.00 93.19 67 ILE A N 1
ATOM 477 C CA . ILE A 1 67 ? -0.945 -0.792 6.369 1.00 93.19 67 ILE A CA 1
ATOM 478 C C . ILE A 1 67 ? 0.291 -0.510 5.520 1.00 93.19 67 ILE A C 1
ATOM 480 O O . ILE A 1 67 ? 1.245 0.098 6.000 1.00 93.19 67 ILE A O 1
ATOM 484 N N . MET A 1 68 ? 0.256 -0.903 4.246 1.00 93.62 68 MET A N 1
ATOM 485 C CA . MET A 1 68 ? 1.283 -0.550 3.268 1.00 93.62 68 MET A CA 1
ATOM 486 C C . MET A 1 68 ? 0.685 0.314 2.150 1.00 93.62 68 MET A C 1
ATOM 488 O O . MET A 1 68 ? -0.319 -0.052 1.546 1.00 93.62 68 MET A O 1
ATOM 492 N N . VAL A 1 69 ? 1.309 1.459 1.864 1.00 94.69 69 VAL A N 1
ATOM 493 C CA . VAL A 1 69 ? 0.879 2.419 0.836 1.00 94.69 69 VAL A CA 1
ATOM 494 C C . VAL A 1 69 ? 1.897 2.443 -0.304 1.00 94.69 69 VAL A C 1
ATOM 496 O O . VAL A 1 69 ? 3.050 2.831 -0.114 1.00 94.69 69 VAL A O 1
ATOM 499 N N . MET A 1 70 ? 1.467 2.048 -1.507 1.00 89.12 70 MET A N 1
ATOM 500 C CA . MET A 1 70 ? 2.345 1.879 -2.681 1.00 89.12 70 MET A CA 1
ATOM 501 C C . MET A 1 70 ? 1.930 2.713 -3.908 1.00 89.12 70 MET A C 1
ATOM 503 O O . MET A 1 70 ? 2.212 2.331 -5.046 1.00 89.12 70 MET A O 1
ATOM 507 N N . PHE A 1 71 ? 1.262 3.854 -3.708 1.00 88.88 71 PHE A N 1
ATOM 508 C CA . PHE A 1 71 ? 0.904 4.748 -4.815 1.00 88.88 71 PHE A CA 1
ATOM 509 C C . PHE A 1 71 ? 2.138 5.379 -5.481 1.00 88.88 71 PHE A C 1
ATOM 511 O O . PHE A 1 71 ? 3.193 5.543 -4.873 1.00 88.88 71 PHE A O 1
ATOM 518 N N . THR A 1 72 ? 1.999 5.739 -6.759 1.00 83.75 72 THR A N 1
ATOM 519 C CA . THR A 1 72 ? 3.080 6.320 -7.574 1.00 83.75 72 THR A CA 1
ATOM 520 C C . THR A 1 72 ? 3.244 7.833 -7.392 1.00 83.75 72 THR A C 1
ATOM 522 O O . THR A 1 72 ? 4.344 8.356 -7.568 1.00 83.75 72 THR A O 1
ATOM 525 N N . GLY A 1 73 ? 2.166 8.556 -7.074 1.00 89.19 73 GLY A N 1
ATOM 526 C CA . GLY A 1 73 ? 2.173 10.016 -6.933 1.00 89.19 73 GLY A CA 1
ATOM 527 C C . GLY A 1 73 ? 2.516 10.462 -5.513 1.00 89.19 73 GLY A C 1
ATOM 528 O O . GLY A 1 73 ? 1.872 10.003 -4.577 1.00 89.19 73 GLY A O 1
ATOM 529 N N . LYS A 1 74 ? 3.479 11.386 -5.360 1.00 94.62 74 LYS A N 1
ATOM 530 C CA . LYS A 1 74 ? 3.938 11.878 -4.045 1.00 94.62 74 LYS A CA 1
ATOM 531 C C . LYS A 1 74 ? 2.792 12.420 -3.182 1.00 94.62 74 LYS A C 1
ATOM 533 O O . LYS A 1 74 ? 2.586 11.966 -2.063 1.00 94.62 74 LYS A O 1
ATOM 538 N N . GLU A 1 75 ? 2.021 13.348 -3.744 1.00 95.25 75 GLU A N 1
ATOM 539 C CA . GLU A 1 75 ? 0.900 14.004 -3.062 1.00 95.25 75 GLU A CA 1
ATOM 540 C C . GLU A 1 75 ? -0.164 12.987 -2.634 1.00 95.25 75 GLU A C 1
ATOM 542 O O . GLU A 1 75 ? -0.478 12.881 -1.452 1.00 95.25 75 GLU A O 1
ATOM 547 N N . LYS A 1 76 ? -0.606 12.128 -3.563 1.00 94.00 76 LYS A N 1
ATOM 548 C CA . LYS A 1 76 ? -1.572 11.060 -3.268 1.00 94.00 76 LYS A CA 1
ATOM 549 C C . LYS A 1 76 ? -1.093 10.127 -2.151 1.00 94.00 76 LYS A C 1
ATOM 551 O O . LYS A 1 76 ? -1.896 9.723 -1.308 1.00 94.00 76 LYS A O 1
ATOM 556 N N . THR A 1 77 ? 0.187 9.750 -2.140 1.00 95.19 77 THR A N 1
ATOM 557 C CA . THR A 1 77 ? 0.751 8.897 -1.084 1.00 95.19 77 THR A CA 1
ATOM 558 C C . THR A 1 77 ? 0.723 9.614 0.266 1.00 95.19 77 THR A C 1
ATOM 560 O O . THR A 1 77 ? 0.249 9.028 1.238 1.00 95.19 77 THR A O 1
ATOM 563 N N . ALA A 1 78 ? 1.155 10.876 0.330 1.00 96.25 78 ALA A N 1
ATOM 564 C CA . ALA A 1 78 ? 1.149 11.665 1.562 1.00 96.25 78 ALA A CA 1
ATOM 565 C C . ALA A 1 78 ? -0.269 11.885 2.115 1.00 96.25 78 ALA A C 1
ATOM 567 O O . ALA A 1 78 ? -0.514 11.614 3.291 1.00 96.25 78 ALA A O 1
ATOM 568 N N . GLU A 1 79 ? -1.222 12.279 1.266 1.00 96.62 79 GLU A N 1
ATOM 569 C CA . GLU A 1 79 ? -2.635 12.431 1.640 1.00 96.62 79 GLU A CA 1
ATOM 570 C C . GLU A 1 79 ? -3.235 11.117 2.150 1.00 96.62 79 GLU A C 1
ATOM 572 O O . GLU A 1 79 ? -3.957 11.094 3.148 1.00 96.62 79 GLU A O 1
ATOM 577 N N . THR A 1 80 ? -2.912 10.003 1.487 1.00 96.56 80 THR A N 1
ATOM 578 C CA . THR A 1 80 ? -3.353 8.671 1.912 1.00 96.56 80 THR A CA 1
ATOM 579 C C . THR A 1 80 ? -2.815 8.340 3.298 1.00 96.56 80 THR A C 1
ATOM 581 O O . THR A 1 80 ? -3.580 7.931 4.170 1.00 96.56 80 THR A O 1
ATOM 584 N N . VAL A 1 81 ? -1.508 8.513 3.515 1.00 96.50 81 VAL A N 1
ATOM 585 C CA . VAL A 1 81 ? -0.871 8.241 4.808 1.00 96.50 81 VAL A CA 1
ATOM 586 C C . VAL A 1 81 ? -1.514 9.083 5.902 1.00 96.50 81 VAL A C 1
ATOM 588 O O . VAL A 1 81 ? -1.900 8.532 6.931 1.00 96.50 81 VAL A O 1
ATOM 591 N N . GLN A 1 82 ? -1.703 10.381 5.659 1.00 96.00 82 GLN A N 1
ATOM 592 C CA . GLN A 1 82 ? -2.331 11.285 6.618 1.00 96.00 82 GLN A CA 1
ATOM 593 C C . GLN A 1 82 ? -3.758 10.842 6.962 1.00 96.00 82 GLN A C 1
ATOM 595 O O . GLN A 1 82 ? -4.123 10.752 8.136 1.00 96.00 82 GLN A O 1
ATOM 600 N N . ARG A 1 83 ? -4.565 10.508 5.949 1.00 95.56 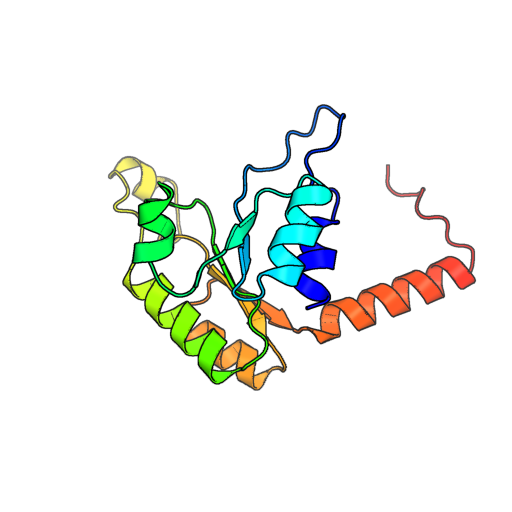83 ARG A N 1
ATOM 601 C CA . ARG A 1 83 ? -5.950 10.060 6.136 1.00 95.56 83 ARG A CA 1
ATOM 602 C C . ARG A 1 83 ? -6.034 8.750 6.918 1.00 95.56 83 ARG A C 1
ATOM 604 O O . ARG A 1 83 ? -6.862 8.620 7.823 1.00 95.56 83 ARG A O 1
ATOM 611 N N . LEU A 1 84 ? -5.188 7.779 6.578 1.00 94.12 84 LEU A N 1
ATOM 612 C CA . LEU A 1 84 ? -5.146 6.487 7.259 1.00 94.12 84 LEU A CA 1
ATOM 613 C C . LEU A 1 84 ? -4.633 6.649 8.692 1.00 94.12 84 LEU A C 1
ATOM 615 O O . LEU A 1 84 ? -5.235 6.088 9.601 1.00 94.12 84 LEU A O 1
ATOM 619 N N . ARG A 1 85 ? -3.615 7.485 8.930 1.00 92.81 85 ARG A N 1
ATOM 620 C CA . ARG A 1 85 ? -3.143 7.807 10.284 1.00 92.81 85 ARG A CA 1
ATOM 621 C C . ARG A 1 85 ? -4.242 8.438 11.136 1.00 92.81 85 ARG A C 1
ATOM 623 O O . ARG A 1 85 ? -4.386 8.063 12.294 1.00 92.81 85 ARG A O 1
ATOM 630 N N . PHE A 1 86 ? -5.022 9.360 10.573 1.00 91.56 86 PHE A N 1
ATOM 631 C CA . PHE A 1 86 ? -6.135 9.991 11.286 1.00 91.56 86 PHE A CA 1
ATOM 632 C C . PHE A 1 86 ? -7.252 8.996 11.631 1.00 91.56 86 PHE A C 1
ATOM 634 O O . PHE A 1 86 ? -7.862 9.094 12.690 1.00 91.56 86 PHE A O 1
ATOM 641 N N . THR A 1 87 ? -7.515 8.030 10.746 1.00 89.75 87 THR A N 1
ATOM 642 C CA . THR A 1 87 ? -8.601 7.051 10.928 1.00 89.75 87 THR A CA 1
ATOM 643 C C . THR A 1 87 ? -8.215 5.886 11.831 1.00 89.75 87 THR A C 1
ATOM 645 O O . THR A 1 87 ? -9.058 5.334 12.533 1.00 89.75 87 THR A O 1
ATOM 648 N N . TYR A 1 88 ? -6.936 5.532 11.828 1.00 86.94 88 TYR A N 1
ATOM 649 C CA . TYR A 1 88 ? -6.350 4.488 12.653 1.00 86.94 88 TYR A CA 1
ATOM 650 C C . TYR A 1 88 ? -5.356 5.124 13.642 1.00 86.94 88 TYR A C 1
ATOM 652 O O . TYR A 1 88 ? -4.141 4.888 13.537 1.00 86.94 88 TYR A O 1
ATOM 660 N N . PRO A 1 89 ? -5.845 5.980 14.571 1.00 74.69 89 PRO A N 1
ATOM 661 C CA . PRO A 1 89 ? -5.010 6.522 15.631 1.00 74.69 89 PRO A CA 1
ATOM 662 C C . PRO A 1 89 ? -4.572 5.384 16.563 1.00 74.69 89 PRO A C 1
ATOM 664 O O . PRO A 1 89 ? -5.061 4.260 16.444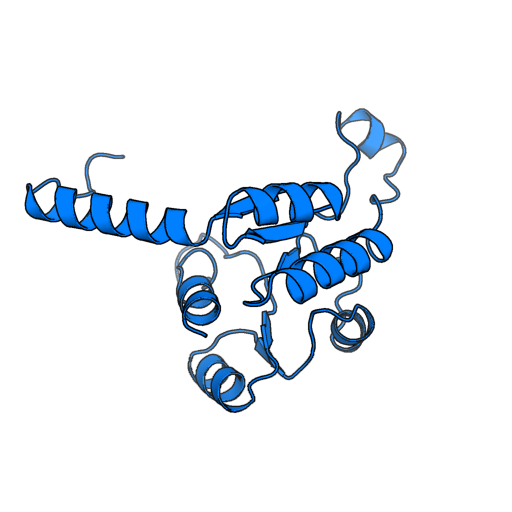 1.00 74.69 89 PRO A O 1
ATOM 667 N N . ALA A 1 90 ? -3.619 5.669 17.453 1.00 65.19 90 ALA A N 1
ATOM 668 C CA . ALA A 1 90 ? -3.102 4.729 18.448 1.00 65.19 90 ALA A CA 1
ATOM 669 C C . ALA A 1 90 ? -4.169 3.753 18.973 1.00 65.19 90 ALA A C 1
ATOM 671 O O . ALA A 1 90 ? -5.279 4.178 19.305 1.00 65.19 90 ALA A O 1
ATOM 672 N N . PHE A 1 91 ? -3.839 2.457 19.036 1.00 61.34 91 PHE A N 1
ATOM 673 C CA . PHE A 1 91 ? -4.689 1.493 19.719 1.00 61.34 91 PHE A CA 1
ATOM 674 C C . PHE A 1 91 ? -4.969 2.042 21.118 1.00 61.34 91 PHE A C 1
ATOM 676 O O . PHE A 1 91 ? -4.043 2.412 21.841 1.00 61.34 91 PHE A O 1
ATOM 683 N N . ALA A 1 92 ? -6.247 2.098 21.498 1.00 52.59 92 ALA A N 1
ATOM 684 C CA . ALA A 1 92 ? -6.623 2.235 22.894 1.00 52.59 92 ALA A CA 1
ATOM 685 C C . ALA A 1 92 ? -6.164 0.956 23.595 1.00 52.59 92 ALA A C 1
ATOM 687 O O . ALA A 1 92 ? -6.879 -0.044 23.641 1.00 52.59 92 ALA A O 1
ATOM 688 N N . LEU A 1 93 ? -4.913 0.965 24.032 1.00 55.16 93 LEU A N 1
ATOM 689 C CA . LEU A 1 93 ? -4.345 -0.121 24.790 1.00 55.16 93 LEU A CA 1
ATOM 690 C C . LEU A 1 93 ? -5.096 -0.288 26.100 1.00 55.16 93 LEU A C 1
ATOM 692 O O . LEU A 1 93 ? -5.513 0.687 26.733 1.00 55.16 93 LEU A O 1
ATOM 696 N N . SER A 1 94 ? -5.214 -1.539 26.536 1.00 58.41 94 SER A N 1
ATOM 697 C CA . SER A 1 94 ? -5.529 -1.782 27.933 1.00 58.41 94 SER A CA 1
ATOM 698 C C . SER A 1 94 ? -4.389 -1.234 28.802 1.00 58.41 94 SER A C 1
ATOM 700 O O . SER A 1 94 ? -3.240 -1.145 28.367 1.00 58.41 94 SER A O 1
ATOM 702 N N . TYR A 1 95 ? -4.685 -0.889 30.056 1.00 57.38 95 TYR A N 1
ATOM 703 C CA . TYR A 1 95 ? -3.676 -0.397 31.001 1.00 57.38 95 TYR A CA 1
ATOM 704 C C . TYR A 1 95 ? -2.445 -1.323 31.099 1.00 57.38 95 TYR A C 1
ATOM 706 O O . TYR A 1 95 ? -1.335 -0.842 31.293 1.00 57.38 95 TYR A O 1
ATOM 714 N N . LEU A 1 96 ? -2.626 -2.638 30.910 1.00 61.72 96 LEU A N 1
ATOM 715 C CA . LEU A 1 96 ? -1.538 -3.619 30.890 1.00 61.72 96 LEU A CA 1
ATOM 716 C C . LEU A 1 96 ? -0.662 -3.527 29.638 1.00 61.72 96 LEU A C 1
ATOM 718 O O . LEU A 1 96 ? 0.554 -3.629 29.759 1.00 61.72 96 LEU A O 1
ATOM 722 N N . ASP A 1 97 ? -1.242 -3.301 28.460 1.00 60.09 97 ASP A N 1
ATOM 723 C CA . ASP A 1 97 ? -0.452 -3.185 27.232 1.00 60.09 97 ASP A CA 1
ATOM 724 C C . ASP A 1 97 ? 0.401 -1.905 27.257 1.00 60.09 97 ASP A C 1
ATOM 726 O O . ASP A 1 97 ? 1.537 -1.911 26.790 1.00 60.09 97 ASP A O 1
ATOM 730 N N . CYS A 1 98 ? -0.085 -0.825 27.888 1.00 59.12 98 CYS A N 1
ATOM 731 C CA . CYS A 1 98 ? 0.698 0.407 28.066 1.00 59.12 98 CYS A CA 1
ATOM 732 C C . CYS A 1 98 ? 1.922 0.207 28.966 1.00 59.12 98 CYS A C 1
ATOM 734 O O . CYS A 1 98 ? 2.888 0.948 28.842 1.00 59.12 98 CYS A O 1
ATOM 736 N N . LEU A 1 99 ? 1.884 -0.767 29.880 1.00 61.22 99 LEU A N 1
ATOM 737 C CA . LEU A 1 99 ? 3.014 -1.087 30.756 1.00 61.22 99 LEU A CA 1
ATOM 738 C C . LEU A 1 99 ? 4.066 -1.965 30.061 1.00 61.22 99 LEU A C 1
ATOM 740 O O . LEU A 1 99 ? 5.183 -2.070 30.559 1.00 61.22 99 LEU A O 1
ATOM 744 N N . LEU A 1 100 ? 3.707 -2.610 28.945 1.00 61.81 100 LEU A N 1
ATOM 745 C CA . LEU A 1 100 ? 4.579 -3.517 28.193 1.00 61.81 100 LEU A CA 1
ATOM 746 C C . LEU A 1 100 ? 5.177 -2.879 26.932 1.00 61.81 100 LEU A C 1
ATOM 748 O O . LEU A 1 100 ? 6.225 -3.330 26.474 1.00 61.81 100 LEU A O 1
ATOM 752 N N . TYR A 1 101 ? 4.538 -1.848 26.376 1.00 58.44 101 TYR A N 1
ATOM 753 C CA . TYR A 1 101 ? 5.009 -1.136 25.189 1.00 58.44 101 TYR A CA 1
ATOM 754 C C . TYR A 1 101 ? 5.549 0.254 25.565 1.00 58.44 101 TYR A C 1
ATOM 756 O O . TYR A 1 101 ? 4.792 1.116 25.999 1.00 58.44 101 TYR A O 1
ATOM 764 N N . ASP A 1 102 ? 6.854 0.469 25.359 1.00 51.50 102 ASP A N 1
ATOM 765 C CA . ASP A 1 102 ? 7.569 1.750 25.573 1.00 51.50 102 ASP A CA 1
ATOM 766 C C . ASP A 1 102 ? 7.129 2.844 24.570 1.00 51.50 102 ASP A C 1
ATOM 768 O O . ASP A 1 102 ? 7.308 4.040 24.777 1.00 51.50 102 ASP A O 1
ATOM 772 N N . GLU A 1 103 ? 6.474 2.435 23.481 1.00 54.50 103 GLU A N 1
ATOM 773 C CA . GLU A 1 103 ? 6.112 3.286 22.353 1.00 54.50 103 GLU A CA 1
ATOM 774 C C . GLU A 1 103 ? 4.607 3.190 22.082 1.00 54.50 103 GLU A C 1
ATOM 776 O O . GLU A 1 103 ? 4.035 2.099 22.043 1.00 54.50 103 GLU A O 1
ATOM 781 N N . ASN A 1 104 ? 3.966 4.335 21.850 1.00 54.66 104 ASN A N 1
ATOM 782 C CA . ASN A 1 104 ? 2.543 4.468 21.531 1.00 54.66 104 ASN A CA 1
ATOM 783 C C . ASN A 1 104 ? 2.133 3.505 20.386 1.00 54.66 104 ASN A C 1
ATOM 785 O O . ASN A 1 104 ? 2.520 3.748 19.236 1.00 54.66 104 ASN A O 1
ATOM 789 N N . PRO A 1 105 ? 1.375 2.414 20.630 1.00 64.12 105 PRO A N 1
ATOM 790 C CA . PRO A 1 105 ? 1.137 1.399 19.612 1.00 64.12 105 PRO A CA 1
ATOM 791 C C . PRO A 1 105 ? 0.024 1.864 18.696 1.00 64.12 105 PRO A C 1
ATOM 793 O O . PRO A 1 105 ? -1.165 1.608 18.858 1.00 64.12 105 PRO A O 1
ATOM 796 N N . GLN A 1 106 ? 0.444 2.606 17.697 1.00 76.94 106 GLN A N 1
ATOM 797 C CA . GLN A 1 106 ? -0.358 2.995 16.564 1.00 76.94 106 GLN A CA 1
ATOM 798 C C . GLN A 1 106 ? -0.236 1.959 15.458 1.00 76.94 106 GLN A C 1
ATOM 800 O O . GLN A 1 106 ? 0.821 1.351 15.295 1.00 76.94 106 GLN A O 1
ATOM 805 N N . ILE A 1 107 ? -1.312 1.768 14.683 1.00 87.69 107 ILE A N 1
ATOM 806 C CA . ILE A 1 107 ? -1.271 0.870 13.524 1.00 87.69 107 ILE A CA 1
ATOM 807 C C . ILE A 1 107 ? -0.099 1.318 12.637 1.00 87.69 107 ILE A C 1
ATOM 809 O O . ILE A 1 107 ? -0.062 2.491 12.230 1.00 87.69 107 ILE A O 1
ATOM 813 N N . PRO A 1 108 ? 0.892 0.447 12.383 1.00 91.00 108 PRO A N 1
ATOM 814 C CA . PRO A 1 108 ? 2.058 0.832 11.624 1.00 91.00 108 PRO A CA 1
ATOM 815 C C . PRO A 1 108 ? 1.677 1.072 10.165 1.00 91.00 108 PRO A C 1
ATOM 817 O O . PRO A 1 108 ? 0.991 0.260 9.542 1.00 91.00 108 PRO A O 1
ATOM 820 N N . ILE A 1 109 ? 2.115 2.212 9.632 1.00 93.38 109 ILE A N 1
ATOM 821 C CA . ILE A 1 109 ? 1.893 2.596 8.236 1.00 93.38 109 ILE A CA 1
ATOM 822 C C . ILE A 1 109 ? 3.251 2.647 7.546 1.00 93.38 109 ILE A C 1
ATOM 824 O O . ILE A 1 109 ? 4.088 3.481 7.891 1.00 93.38 109 ILE A O 1
ATOM 828 N N . TYR A 1 110 ? 3.453 1.766 6.574 1.00 94.06 110 TYR A N 1
ATOM 829 C CA . TYR A 1 110 ? 4.635 1.721 5.723 1.00 94.06 110 TYR A CA 1
ATOM 830 C C . TYR A 1 110 ? 4.307 2.344 4.374 1.00 94.06 110 TYR A C 1
ATOM 832 O O . TYR A 1 110 ? 3.288 2.012 3.771 1.00 94.06 110 TYR A O 1
ATOM 840 N N . ALA A 1 111 ? 5.155 3.234 3.876 1.00 94.56 111 ALA A N 1
ATOM 841 C CA . ALA A 1 111 ? 4.905 3.902 2.605 1.00 94.56 111 ALA A CA 1
ATOM 842 C C . ALA A 1 111 ? 6.110 3.837 1.668 1.00 94.56 111 ALA A C 1
ATOM 844 O O . ALA A 1 111 ? 7.266 3.926 2.080 1.00 94.56 111 ALA A O 1
ATOM 845 N N . ARG A 1 112 ? 5.839 3.706 0.372 1.00 92.12 112 ARG A N 1
ATOM 846 C CA . ARG A 1 112 ? 6.874 3.824 -0.654 1.00 92.12 112 ARG A CA 1
ATOM 847 C C . ARG A 1 112 ? 7.131 5.297 -0.954 1.00 92.12 112 ARG A C 1
ATOM 849 O O . ARG A 1 112 ? 6.231 6.017 -1.384 1.00 92.12 112 ARG A O 1
ATOM 856 N N . ALA A 1 113 ? 8.371 5.727 -0.758 1.00 93.62 113 ALA A N 1
ATOM 857 C CA . ALA A 1 113 ? 8.829 7.062 -1.096 1.00 93.62 113 ALA A CA 1
ATOM 858 C C . ALA A 1 113 ? 9.537 7.075 -2.454 1.00 93.62 113 ALA A C 1
ATOM 860 O O . ALA A 1 113 ? 10.162 6.103 -2.870 1.00 93.62 113 ALA A O 1
ATOM 861 N N . LYS A 1 114 ? 9.459 8.216 -3.136 1.00 91.81 114 LYS A N 1
ATOM 862 C CA . LYS A 1 114 ? 10.057 8.413 -4.465 1.00 91.81 114 LYS A CA 1
ATOM 863 C C . LYS A 1 114 ? 11.507 8.885 -4.353 1.00 91.81 114 LYS A C 1
ATOM 865 O O . LYS A 1 114 ? 12.377 8.480 -5.112 1.00 91.81 114 LYS A O 1
ATOM 870 N N . ASP A 1 115 ? 11.752 9.730 -3.365 1.00 92.50 115 ASP A N 1
ATOM 871 C CA . ASP A 1 115 ? 13.035 10.329 -3.033 1.00 92.50 115 ASP A CA 1
ATOM 872 C C . ASP A 1 115 ? 13.051 10.699 -1.545 1.00 92.50 115 ASP A C 1
ATOM 874 O O . ASP A 1 115 ? 12.074 10.479 -0.822 1.00 92.50 115 ASP A O 1
ATOM 878 N N . LEU A 1 116 ? 14.188 11.220 -1.082 1.00 93.44 116 LEU A N 1
ATOM 879 C CA . LEU A 1 116 ? 14.404 11.550 0.323 1.00 93.44 116 LEU A CA 1
ATOM 880 C C . LEU A 1 116 ? 13.439 12.631 0.826 1.00 93.44 116 LEU A C 1
ATOM 882 O O . LEU A 1 116 ? 12.944 12.525 1.942 1.00 93.44 116 LEU A O 1
ATOM 886 N N . GLU A 1 117 ? 13.138 13.637 0.005 1.00 96.00 117 GLU A N 1
ATOM 887 C CA . GLU A 1 117 ? 12.165 14.676 0.355 1.00 96.00 117 GLU A CA 1
ATOM 888 C C . GLU A 1 117 ? 10.780 14.061 0.584 1.00 96.00 117 GLU A C 1
ATOM 890 O O . GLU A 1 117 ? 10.196 14.234 1.652 1.00 96.00 117 GLU A O 1
ATOM 895 N N . HIS A 1 118 ? 10.315 13.227 -0.353 1.00 96.06 118 HIS A N 1
ATOM 896 C CA . HIS A 1 118 ? 9.046 12.520 -0.206 1.00 96.06 118 HIS A CA 1
ATOM 897 C C . HIS A 1 118 ? 9.037 11.611 1.035 1.00 96.06 118 HIS A C 1
ATOM 899 O O . HIS A 1 118 ? 8.029 11.532 1.728 1.00 96.06 118 HIS A O 1
ATOM 905 N N . LEU A 1 119 ? 10.150 10.948 1.360 1.00 95.69 119 LEU A N 1
ATOM 906 C CA . LEU A 1 119 ? 10.265 10.124 2.569 1.00 95.69 119 LEU A CA 1
ATOM 907 C C . LEU A 1 119 ? 10.029 10.952 3.836 1.00 95.69 119 LEU A C 1
ATOM 909 O O . LEU A 1 119 ? 9.258 10.544 4.707 1.00 95.69 119 LEU A O 1
ATOM 913 N N . LEU A 1 120 ? 10.665 12.122 3.930 1.00 96.44 120 LEU A N 1
ATOM 914 C CA . LEU A 1 120 ? 10.491 13.028 5.064 1.00 96.44 120 LEU A CA 1
ATOM 915 C C . LEU A 1 120 ? 9.052 13.542 5.154 1.00 96.44 120 LEU A C 1
ATOM 917 O O . LEU A 1 120 ? 8.504 13.629 6.252 1.00 96.44 120 LEU A O 1
ATOM 921 N N . ASP A 1 121 ? 8.416 13.829 4.021 1.00 97.12 121 ASP A N 1
ATOM 922 C CA . ASP A 1 121 ? 7.014 14.246 3.996 1.00 97.12 121 ASP A CA 1
ATOM 923 C C . ASP A 1 121 ? 6.064 13.125 4.426 1.00 97.12 121 ASP A C 1
ATOM 925 O O . ASP A 1 121 ? 5.123 13.377 5.176 1.00 97.12 121 ASP A O 1
ATOM 929 N N . LEU A 1 122 ? 6.348 11.870 4.068 1.00 96.81 122 LEU A N 1
ATOM 930 C CA . LEU A 1 122 ? 5.583 10.714 4.544 1.00 96.81 122 LEU A CA 1
ATOM 931 C C . LEU A 1 122 ? 5.727 10.513 6.055 1.00 96.81 122 LEU A C 1
ATOM 933 O O . LEU A 1 122 ? 4.738 10.224 6.730 1.00 96.81 122 LEU A O 1
ATOM 937 N N . LYS A 1 123 ? 6.929 10.716 6.610 1.00 94.44 123 LYS A N 1
ATOM 938 C CA . LYS A 1 123 ? 7.149 10.697 8.066 1.00 94.44 123 LYS A CA 1
ATOM 939 C C . LYS A 1 123 ? 6.332 11.792 8.757 1.00 94.44 123 LYS A C 1
ATOM 941 O O . LYS A 1 123 ? 5.633 11.499 9.722 1.00 94.44 123 LYS A O 1
ATOM 946 N N . LYS A 1 124 ? 6.335 13.023 8.226 1.00 95.12 124 LYS A N 1
ATOM 947 C CA . LYS A 1 124 ? 5.492 14.127 8.734 1.00 95.12 124 LYS A CA 1
ATOM 948 C C . LYS A 1 124 ? 3.995 13.822 8.615 1.00 95.12 124 LYS A C 1
ATOM 950 O O . LYS A 1 124 ? 3.234 14.185 9.505 1.00 95.12 124 LYS A O 1
ATOM 955 N N . ALA A 1 125 ? 3.576 13.139 7.549 1.00 95.06 125 ALA A N 1
ATOM 956 C CA . ALA A 1 125 ? 2.192 12.713 7.343 1.00 95.06 125 ALA A CA 1
ATOM 957 C C . ALA A 1 125 ? 1.749 11.595 8.310 1.00 95.06 125 ALA A C 1
ATOM 959 O O . ALA A 1 125 ? 0.558 11.298 8.396 1.00 95.06 125 ALA A O 1
ATOM 960 N N . GLY A 1 126 ? 2.679 10.985 9.054 1.00 92.75 126 GLY A N 1
ATOM 961 C CA . GLY A 1 126 ? 2.388 9.973 10.067 1.00 92.75 126 GLY A CA 1
ATOM 962 C C . GLY A 1 126 ? 2.692 8.536 9.646 1.00 92.75 126 GLY A C 1
ATOM 963 O O . GLY A 1 126 ? 2.216 7.601 10.303 1.00 92.75 126 GLY A O 1
ATOM 964 N N . ALA A 1 127 ? 3.475 8.332 8.581 1.00 94.06 127 ALA A N 1
ATOM 965 C CA . ALA A 1 127 ? 4.035 7.020 8.279 1.00 94.06 127 ALA A CA 1
ATOM 966 C C . ALA A 1 127 ? 4.949 6.575 9.427 1.00 94.06 127 ALA A C 1
ATOM 968 O O . ALA A 1 127 ? 5.793 7.336 9.900 1.00 94.06 127 ALA A O 1
ATOM 969 N N . THR A 1 128 ? 4.798 5.324 9.852 1.00 92.50 128 THR A N 1
ATOM 970 C CA . THR A 1 128 ? 5.725 4.685 10.791 1.00 92.50 128 THR A CA 1
ATOM 971 C C . THR A 1 128 ? 7.086 4.538 10.133 1.00 92.50 128 THR A C 1
ATOM 973 O O . THR A 1 128 ? 8.102 4.942 10.700 1.00 92.50 128 THR A O 1
ATOM 976 N N . ASP A 1 129 ? 7.106 4.042 8.895 1.00 92.31 129 ASP A N 1
ATOM 977 C CA . ASP A 1 129 ? 8.317 4.031 8.094 1.00 92.31 129 ASP A CA 1
ATOM 978 C C . ASP A 1 129 ? 8.071 4.237 6.606 1.00 92.31 129 ASP A C 1
ATOM 980 O O . ASP A 1 129 ? 6.960 4.056 6.105 1.00 92.31 129 ASP A O 1
ATOM 984 N N . ALA A 1 130 ? 9.116 4.657 5.902 1.00 92.62 130 ALA A N 1
ATOM 985 C CA . ALA A 1 130 ? 9.055 4.859 4.470 1.00 92.62 130 ALA A CA 1
ATOM 986 C C . ALA A 1 130 ? 10.351 4.420 3.790 1.00 92.62 130 ALA A C 1
ATOM 988 O O . ALA A 1 130 ? 11.449 4.699 4.264 1.00 92.62 130 ALA A O 1
ATOM 989 N N . VAL A 1 131 ? 10.206 3.731 2.659 1.00 89.75 131 VAL A N 1
ATOM 990 C CA . VAL A 1 131 ? 11.323 3.134 1.917 1.00 89.75 131 VAL A CA 1
ATOM 991 C C . VAL A 1 131 ? 11.418 3.777 0.543 1.00 89.75 131 VAL A C 1
ATOM 993 O O . VAL A 1 131 ? 10.414 3.902 -0.160 1.00 89.75 131 VAL A O 1
ATOM 996 N N . LEU A 1 132 ? 12.628 4.180 0.155 1.00 89.69 132 LEU A N 1
ATOM 997 C CA . LEU A 1 132 ? 12.894 4.727 -1.173 1.00 89.69 132 LEU A CA 1
ATOM 998 C C . LEU A 1 132 ? 12.691 3.658 -2.243 1.00 89.69 132 LEU A C 1
ATOM 1000 O O . LEU A 1 132 ? 13.241 2.564 -2.148 1.00 89.69 132 LEU A O 1
ATOM 1004 N N . GLU A 1 133 ? 11.993 3.999 -3.319 1.00 84.38 133 GLU A N 1
ATOM 1005 C CA . GLU A 1 133 ? 11.769 3.063 -4.416 1.00 84.38 133 GLU A CA 1
ATOM 1006 C C . GLU A 1 133 ? 13.051 2.568 -5.089 1.00 84.38 133 GLU A C 1
ATOM 1008 O O . GLU A 1 133 ? 13.115 1.427 -5.538 1.00 84.38 133 GLU A O 1
ATOM 1013 N N . ASN A 1 134 ? 14.089 3.403 -5.113 1.00 80.88 134 ASN A N 1
ATOM 1014 C CA . ASN A 1 134 ? 15.369 3.056 -5.722 1.00 80.88 134 ASN A CA 1
ATOM 1015 C C . ASN A 1 134 ? 16.241 2.178 -4.814 1.00 80.88 134 ASN A C 1
ATOM 1017 O O . ASN A 1 134 ? 17.236 1.629 -5.285 1.00 80.88 134 ASN A O 1
ATOM 1021 N N . ALA A 1 135 ? 15.891 2.027 -3.530 1.00 76.19 135 ALA A N 1
ATOM 1022 C CA . ALA A 1 135 ? 16.636 1.154 -2.624 1.00 76.19 135 ALA A CA 1
ATOM 1023 C C . ALA A 1 135 ? 16.588 -0.306 -3.103 1.00 76.19 135 ALA A C 1
ATOM 1025 O O . ALA A 1 135 ? 17.600 -1.005 -3.070 1.00 76.19 135 ALA A O 1
ATOM 1026 N N . GLU A 1 136 ? 15.439 -0.736 -3.631 1.00 69.12 136 GLU A N 1
ATOM 1027 C CA . GLU A 1 136 ? 15.262 -2.076 -4.188 1.00 69.12 136 GLU A CA 1
ATOM 1028 C C . GLU A 1 136 ? 16.129 -2.294 -5.434 1.00 69.12 136 GLU A C 1
ATOM 1030 O O . GLU A 1 136 ? 16.790 -3.323 -5.550 1.00 69.12 136 GLU A O 1
ATOM 1035 N N . ILE A 1 137 ? 16.201 -1.306 -6.332 1.00 77.06 137 ILE A N 1
ATOM 1036 C CA . ILE A 1 137 ? 17.016 -1.387 -7.555 1.00 77.06 137 ILE A CA 1
ATOM 1037 C C . ILE A 1 137 ? 18.499 -1.549 -7.202 1.00 77.06 137 ILE A C 1
ATOM 1039 O O . ILE A 1 137 ? 19.181 -2.399 -7.776 1.00 77.06 137 ILE A O 1
ATOM 1043 N N . SER A 1 138 ? 18.994 -0.782 -6.227 1.00 77.75 138 SER A N 1
ATOM 1044 C CA . SER A 1 138 ? 20.373 -0.901 -5.741 1.00 77.75 138 SER A CA 1
ATOM 1045 C C . SER A 1 138 ? 20.656 -2.283 -5.146 1.00 77.75 138 SER A C 1
ATOM 1047 O O . SER A 1 138 ? 21.697 -2.873 -5.438 1.00 77.75 138 SER A O 1
ATOM 1049 N N . LEU A 1 139 ? 19.721 -2.836 -4.365 1.00 79.81 139 LEU A N 1
ATOM 1050 C CA . LEU A 1 139 ? 19.854 -4.174 -3.785 1.00 79.81 139 LEU A CA 1
ATOM 1051 C C . LEU A 1 139 ? 19.828 -5.270 -4.859 1.00 79.81 139 LEU A C 1
ATOM 1053 O O . LEU A 1 139 ? 20.656 -6.180 -4.837 1.00 79.81 139 LEU A O 1
ATOM 1057 N N . GLN A 1 140 ? 18.923 -5.168 -5.833 1.00 78.44 140 GLN A N 1
ATOM 1058 C CA . GLN A 1 140 ? 18.857 -6.092 -6.963 1.00 78.44 140 GLN A CA 1
ATOM 1059 C C . GLN A 1 140 ? 20.133 -6.037 -7.811 1.00 78.44 140 GLN A C 1
ATOM 1061 O O . GLN A 1 140 ? 20.635 -7.081 -8.230 1.00 78.44 140 GLN A O 1
ATOM 1066 N N . LEU A 1 141 ? 20.684 -4.843 -8.050 1.00 83.62 141 LEU A N 1
ATOM 1067 C CA . LEU A 1 141 ? 21.938 -4.675 -8.781 1.00 83.62 141 LEU A CA 1
ATOM 1068 C C . LEU A 1 141 ? 23.115 -5.282 -8.013 1.00 83.62 141 LEU A C 1
ATOM 1070 O O . LEU A 1 141 ? 23.887 -6.038 -8.599 1.00 83.62 141 LEU A O 1
ATOM 1074 N N . GLY A 1 142 ? 23.215 -5.018 -6.708 1.00 84.31 142 GLY A N 1
ATOM 1075 C CA . GLY A 1 142 ? 24.213 -5.639 -5.836 1.00 84.31 142 GLY A CA 1
ATOM 1076 C C . GLY A 1 142 ? 24.099 -7.165 -5.829 1.00 84.31 142 GLY A C 1
ATOM 1077 O O . GLY A 1 142 ? 25.095 -7.857 -6.006 1.00 84.31 142 GLY A O 1
ATOM 1078 N N . SER A 1 143 ? 22.881 -7.706 -5.735 1.00 81.00 143 SER A N 1
ATOM 1079 C CA . SER A 1 143 ? 22.636 -9.151 -5.817 1.00 81.00 143 SER A CA 1
ATOM 1080 C C . SER A 1 143 ? 23.075 -9.736 -7.164 1.00 81.00 143 SER A C 1
ATOM 1082 O O . SER A 1 143 ? 23.763 -10.754 -7.199 1.00 81.00 143 SER A O 1
ATOM 1084 N N . LYS A 1 144 ? 22.740 -9.080 -8.284 1.00 84.44 144 LYS A N 1
ATOM 1085 C CA . LYS A 1 144 ? 23.181 -9.498 -9.627 1.00 84.44 144 LYS A CA 1
ATOM 1086 C C . LYS A 1 144 ? 24.703 -9.460 -9.768 1.00 84.44 144 LYS A C 1
ATOM 1088 O O . LYS A 1 144 ? 25.273 -10.397 -10.319 1.00 84.44 144 LYS A O 1
ATOM 1093 N N . LEU A 1 145 ? 25.348 -8.415 -9.253 1.00 88.06 145 LEU A N 1
ATOM 1094 C CA . LEU A 1 145 ? 26.804 -8.284 -9.221 1.00 88.06 145 LEU A CA 1
ATOM 1095 C C . LEU A 1 145 ? 27.441 -9.445 -8.439 1.00 88.06 145 LEU A C 1
ATOM 1097 O O . LEU A 1 145 ? 28.325 -10.119 -8.958 1.00 88.06 145 LEU A O 1
ATOM 1101 N N . MET A 1 146 ? 26.953 -9.724 -7.227 1.00 83.88 146 MET A N 1
ATOM 1102 C CA . MET A 1 146 ? 27.468 -10.796 -6.366 1.00 83.88 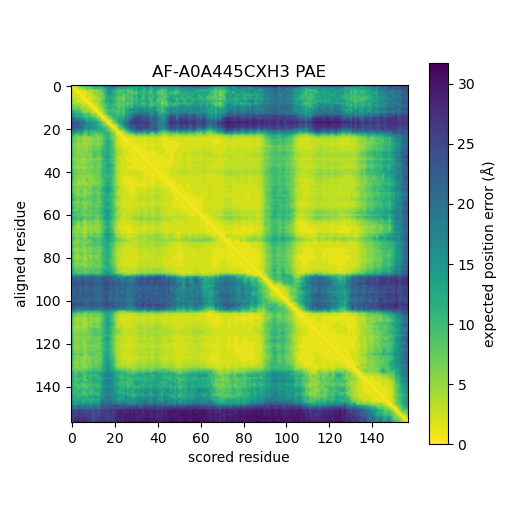146 MET A CA 1
ATOM 1103 C C . MET A 1 146 ? 27.273 -12.189 -6.976 1.00 83.88 146 MET A C 1
ATOM 1105 O O . MET A 1 146 ? 28.195 -13.003 -6.948 1.00 83.88 146 MET A O 1
ATOM 1109 N N . LYS A 1 147 ? 26.122 -12.439 -7.615 1.00 81.50 147 LYS A N 1
ATOM 1110 C CA . LYS A 1 147 ? 25.896 -13.660 -8.407 1.00 81.50 147 LYS A CA 1
ATOM 1111 C C . LYS A 1 147 ? 26.887 -13.775 -9.566 1.00 81.50 147 LYS A C 1
ATOM 1113 O O . LYS A 1 147 ? 27.402 -14.858 -9.822 1.00 81.50 147 LYS A O 1
ATOM 1118 N N . GLY A 1 148 ? 27.189 -12.663 -10.240 1.00 82.56 148 GLY A N 1
ATOM 1119 C CA . GLY A 1 148 ? 28.202 -12.601 -11.296 1.00 82.56 148 GLY A CA 1
ATOM 1120 C C . GLY A 1 148 ? 29.620 -12.932 -10.813 1.00 82.56 148 GLY A C 1
ATOM 1121 O O . GLY A 1 148 ? 30.404 -13.483 -11.580 1.00 82.56 148 GLY A O 1
ATOM 1122 N N . PHE A 1 149 ? 29.931 -12.666 -9.541 1.00 83.50 149 PHE A N 1
ATOM 1123 C CA . PHE A 1 149 ? 31.200 -13.041 -8.905 1.00 83.50 149 PHE A CA 1
ATOM 1124 C C . PHE A 1 149 ? 31.221 -14.464 -8.320 1.00 83.50 149 PHE A C 1
ATOM 1126 O O . PHE A 1 149 ? 32.211 -14.849 -7.704 1.00 83.50 149 PHE A O 1
ATOM 1133 N N . GLY A 1 150 ? 30.171 -15.265 -8.527 1.00 67.62 150 GLY A N 1
ATOM 1134 C CA . GLY A 1 150 ? 30.133 -16.665 -8.095 1.00 67.62 150 GLY A CA 1
ATOM 1135 C C . GLY A 1 150 ? 29.864 -16.868 -6.602 1.00 67.62 150 GLY A C 1
ATOM 1136 O O . GLY A 1 150 ? 30.039 -17.979 -6.108 1.00 67.62 150 GLY A O 1
ATOM 1137 N N . VAL A 1 151 ? 29.418 -15.832 -5.881 1.00 65.56 151 VAL A N 1
ATOM 1138 C CA . VAL A 1 151 ? 28.953 -15.983 -4.497 1.00 65.56 151 VAL A CA 1
ATOM 1139 C C . VAL A 1 151 ? 27.567 -16.625 -4.534 1.00 65.56 151 VAL A C 1
ATOM 1141 O O . VAL A 1 151 ? 26.570 -15.963 -4.833 1.00 65.56 151 VAL A O 1
ATOM 1144 N N . MET A 1 152 ? 27.516 -17.935 -4.289 1.00 55.84 152 MET A N 1
ATOM 1145 C CA . MET A 1 152 ? 26.265 -18.665 -4.091 1.00 55.84 152 MET A CA 1
ATOM 1146 C C . MET A 1 152 ? 25.699 -18.299 -2.720 1.00 55.84 152 MET A C 1
ATOM 1148 O O . MET A 1 152 ? 26.404 -18.297 -1.715 1.00 55.84 152 MET A O 1
ATOM 1152 N N . SER A 1 153 ? 24.418 -17.952 -2.692 1.00 52.56 153 SER A N 1
ATOM 1153 C CA . SER A 1 153 ? 23.665 -17.545 -1.506 1.00 52.56 153 SER A CA 1
ATOM 1154 C C . SER A 1 153 ? 23.297 -18.730 -0.602 1.00 52.56 153 SER A C 1
ATOM 1156 O O . SER A 1 153 ? 22.143 -18.822 -0.203 1.00 52.56 153 SER A O 1
ATOM 1158 N N . ASP A 1 154 ? 24.245 -19.627 -0.323 1.00 50.47 154 ASP A N 1
ATOM 1159 C CA . ASP A 1 154 ? 24.043 -20.794 0.553 1.00 50.47 154 ASP A CA 1
ATOM 1160 C C . ASP A 1 154 ? 24.882 -20.736 1.847 1.00 50.47 154 ASP A C 1
ATOM 1162 O O . ASP A 1 154 ? 24.678 -21.553 2.739 1.00 50.47 154 ASP A O 1
ATOM 1166 N N . ASP A 1 155 ? 25.751 -19.734 2.028 1.00 43.84 155 ASP A N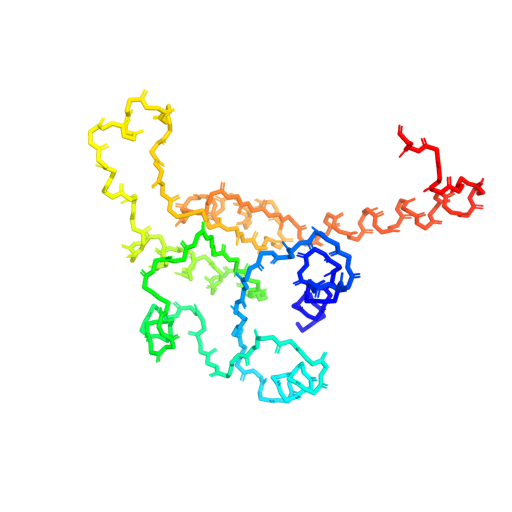 1
ATOM 1167 C CA . ASP A 1 155 ? 26.578 -19.598 3.242 1.00 43.84 155 ASP A CA 1
ATOM 1168 C C . ASP A 1 155 ? 25.956 -18.677 4.310 1.00 43.84 155 ASP A C 1
ATOM 1170 O O . ASP A 1 155 ? 26.636 -17.837 4.898 1.00 43.84 155 ASP A O 1
ATOM 1174 N N . LEU A 1 156 ? 24.656 -18.817 4.574 1.00 40.75 156 LEU A N 1
ATOM 1175 C CA . LEU A 1 156 ? 24.020 -18.286 5.787 1.00 40.75 156 LEU A CA 1
ATOM 1176 C C . LEU A 1 156 ? 23.043 -19.335 6.339 1.00 40.75 156 LEU A C 1
ATOM 1178 O O . LEU A 1 156 ? 21.829 -19.216 6.171 1.00 40.75 156 LEU A O 1
ATOM 1182 N N . ALA A 1 157 ? 23.611 -20.378 6.948 1.00 35.84 157 ALA A N 1
ATOM 1183 C CA . ALA A 1 157 ? 22.920 -21.299 7.851 1.00 35.84 157 ALA A CA 1
ATOM 1184 C C . ALA A 1 157 ? 22.938 -20.768 9.293 1.00 35.84 157 ALA A C 1
ATOM 1186 O O . ALA A 1 157 ? 23.942 -20.112 9.664 1.00 35.84 157 ALA A O 1
#

Secondary structure (DSSP, 8-state):
-HHHHHHHTSTTTS--SSS--PPP--EEES-HHHHHHHHHTT--EEES-TTSHHHHHHTT-SS-S-EEE--SSHHHHHHHHHHHHHHS-S----HHHHHH-SS--PPPEEEEESSHHHHHHHHHTT-SEEEEHHHHHHHHHHHHHHHHTT--TT---

InterPro domains:
  IPR003148 Regulator of K+ conductance, N-terminal lobe [PF02254] (23-131)
  IPR003148 Regulator of K+ conductance, N-terminal lobe [PS51201] (1-132)
  IPR036291 NAD(P)-binding domain superfamily [SSF51735] (22-144)

pLDDT: mean 79.6, std 16.97, range [35.84, 97.12]